Protein AF-A0ABC8LT07-F1 (afdb_monomer_lite)

Organism: Eruca vesicaria subsp. sativa (NCBI:txid29727)

Secondary structure (DSSP, 8-state):
---EEEE-S--HHHHHH-GGGTTSEEEE-TT-TT-S-EEE--TTT--EEEPPGGGHHHHS-HHHHHHHHHHHHHS-SEEEEEE--TTT--EEE-TTS-EEESSTTHHHHTSHHHHHHHHTTTS-TT-EEEEEE--SSTTTTHHHHTTS-S-EEEE-

Structure (mmCIF, N/CA/C/O backbone):
data_AF-A0ABC8LT07-F1
#
_entry.id   AF-A0ABC8LT07-F1
#
loop_
_atom_site.group_PDB
_atom_site.id
_atom_site.type_symbol
_atom_site.label_atom_id
_atom_site.label_alt_id
_atom_site.label_comp_id
_atom_site.label_asym_id
_atom_site.label_entity_id
_atom_site.label_seq_id
_atom_site.pdbx_PDB_ins_code
_atom_site.Cartn_x
_atom_site.Cartn_y
_atom_site.Cartn_z
_atom_site.occupancy
_atom_site.B_iso_or_equiv
_atom_site.auth_seq_id
_atom_site.auth_comp_id
_atom_site.auth_asym_id
_atom_site.auth_atom_id
_atom_site.pdbx_PDB_model_num
ATOM 1 N N . MET A 1 1 ? -13.777 4.482 19.926 1.00 43.47 1 MET A N 1
ATOM 2 C CA . MET A 1 1 ? -12.488 5.207 19.884 1.00 43.47 1 MET A CA 1
ATOM 3 C C . MET A 1 1 ? -11.376 4.170 19.953 1.00 43.47 1 MET A C 1
ATOM 5 O O . MET A 1 1 ? -11.304 3.478 20.957 1.00 43.47 1 MET A O 1
ATOM 9 N N . GLN A 1 2 ? -10.583 3.990 18.894 1.00 60.19 2 GLN A N 1
ATOM 10 C CA . GLN A 1 2 ? -9.384 3.140 18.953 1.00 60.19 2 GLN A CA 1
ATOM 11 C C . GLN A 1 2 ? -8.281 3.909 19.691 1.00 60.19 2 GLN A C 1
ATOM 13 O O . GLN A 1 2 ? -8.000 5.059 19.352 1.00 60.19 2 GLN A O 1
ATOM 18 N N . GLY A 1 3 ? -7.719 3.311 20.742 1.00 72.31 3 GLY A N 1
ATOM 19 C CA . GLY A 1 3 ? -6.633 3.912 21.519 1.00 72.31 3 GLY A CA 1
ATOM 20 C C . GLY A 1 3 ? -5.320 3.954 20.733 1.00 72.31 3 GLY A C 1
ATOM 21 O O . GLY A 1 3 ? -5.139 3.228 19.756 1.00 72.31 3 GLY A O 1
ATOM 22 N N . ILE A 1 4 ? -4.388 4.802 21.168 1.00 75.69 4 ILE A N 1
ATOM 23 C CA . ILE A 1 4 ? -3.048 4.921 20.581 1.00 75.69 4 ILE A CA 1
ATOM 24 C C . ILE A 1 4 ? -2.036 4.310 21.550 1.00 75.69 4 ILE A C 1
ATOM 26 O O . ILE A 1 4 ? -2.031 4.661 22.728 1.00 75.69 4 ILE A O 1
ATOM 30 N N . ALA A 1 5 ? -1.156 3.439 21.053 1.00 77.06 5 ALA A N 1
ATOM 31 C CA . ALA A 1 5 ? -0.067 2.862 21.836 1.00 77.06 5 ALA A CA 1
ATOM 32 C C . ALA A 1 5 ? 1.291 3.169 21.203 1.00 77.06 5 ALA A C 1
ATOM 34 O O . ALA A 1 5 ? 1.566 2.826 20.052 1.00 77.06 5 ALA A O 1
ATOM 35 N N . HIS A 1 6 ? 2.169 3.790 21.986 1.00 76.94 6 HIS A N 1
ATOM 36 C CA . HIS A 1 6 ? 3.566 3.975 21.620 1.00 76.94 6 HIS A CA 1
ATOM 37 C C . HIS A 1 6 ? 4.358 2.737 22.028 1.00 76.94 6 HIS A C 1
ATOM 39 O O . HIS A 1 6 ? 4.422 2.407 23.208 1.00 76.94 6 HIS A O 1
ATOM 45 N N . VAL A 1 7 ? 4.968 2.062 21.055 1.00 76.75 7 VAL A N 1
ATOM 46 C CA . VAL A 1 7 ? 5.774 0.859 21.298 1.00 76.75 7 VAL A CA 1
ATOM 47 C C . VAL A 1 7 ? 7.237 1.142 20.973 1.00 76.75 7 VAL A C 1
ATOM 49 O O . VAL A 1 7 ? 7.554 1.757 19.950 1.00 76.75 7 VAL A O 1
ATOM 52 N N . ASN A 1 8 ? 8.133 0.727 21.869 1.00 76.56 8 ASN A N 1
ATOM 53 C CA . ASN A 1 8 ? 9.576 0.824 21.689 1.00 76.56 8 ASN A CA 1
ATOM 54 C C . ASN A 1 8 ? 10.244 -0.469 22.170 1.00 76.56 8 ASN A C 1
ATOM 56 O O . ASN A 1 8 ? 9.936 -0.932 23.263 1.00 76.56 8 ASN A O 1
ATOM 60 N N . GLY A 1 9 ? 11.131 -1.053 21.361 1.00 74.44 9 GLY A N 1
ATOM 61 C CA . GLY A 1 9 ? 11.871 -2.268 21.718 1.00 74.44 9 GLY A CA 1
ATOM 62 C C . GLY A 1 9 ? 11.046 -3.559 21.673 1.00 74.44 9 GLY A C 1
ATOM 63 O O . GLY A 1 9 ? 11.562 -4.609 22.031 1.00 74.44 9 GLY A O 1
ATOM 64 N N . VAL A 1 10 ? 9.791 -3.493 21.217 1.00 76.00 10 VAL A N 1
ATOM 65 C CA . VAL A 1 10 ? 8.881 -4.645 21.106 1.00 76.00 10 VAL A CA 1
ATOM 66 C C . VAL A 1 10 ? 9.113 -5.358 19.776 1.00 76.00 10 VAL A C 1
ATOM 68 O O . VAL A 1 10 ? 9.158 -4.719 18.716 1.00 76.00 10 VAL A O 1
ATOM 71 N N . SER A 1 11 ? 9.265 -6.682 19.813 1.00 77.94 11 SER A N 1
ATOM 72 C CA . SER A 1 11 ? 9.511 -7.462 18.599 1.00 77.94 11 SER A CA 1
ATOM 73 C C . SER A 1 11 ? 8.260 -7.543 17.714 1.00 77.94 11 SER A C 1
ATOM 75 O 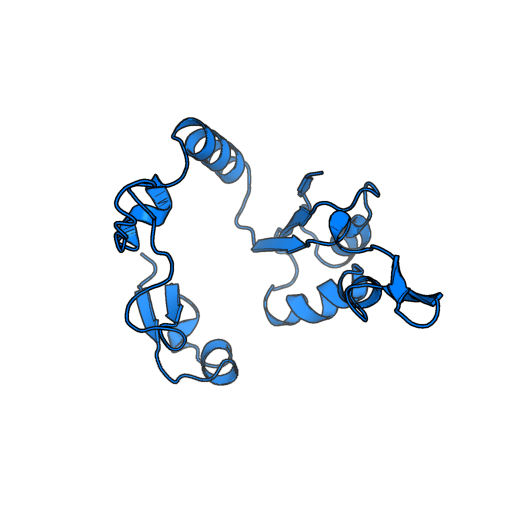O . SER A 1 11 ? 7.122 -7.464 18.173 1.00 77.94 11 SER A O 1
ATOM 77 N N . ARG A 1 12 ? 8.442 -7.750 16.401 1.00 73.31 12 ARG A N 1
ATOM 78 C CA . ARG A 1 12 ? 7.303 -7.918 15.476 1.00 73.31 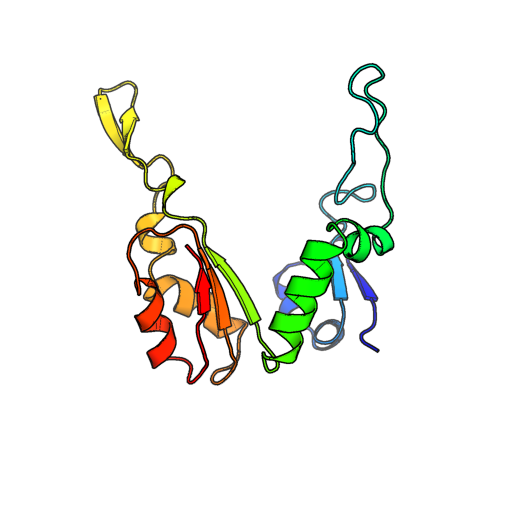12 ARG A CA 1
ATOM 79 C C . ARG A 1 12 ? 6.408 -9.108 15.854 1.00 73.31 12 ARG A C 1
ATOM 81 O O . ARG A 1 12 ? 5.225 -9.079 15.539 1.00 73.31 12 ARG A O 1
ATOM 88 N N . ARG A 1 13 ? 6.966 -10.145 16.490 1.00 79.06 13 ARG A N 1
ATOM 89 C CA . ARG A 1 13 ? 6.198 -11.308 16.962 1.00 79.06 13 ARG A CA 1
ATOM 9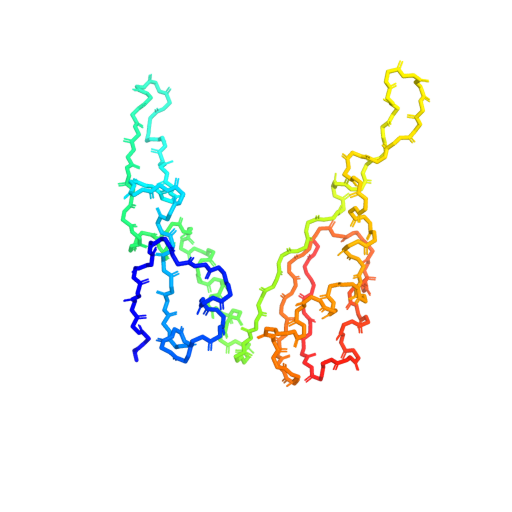0 C C . ARG A 1 13 ? 5.306 -10.923 18.139 1.00 79.06 13 ARG A C 1
ATOM 92 O O . ARG A 1 13 ? 4.106 -11.126 18.063 1.00 79.06 13 ARG A O 1
ATOM 99 N N . GLU A 1 14 ? 5.858 -10.240 19.138 1.00 80.44 14 GLU A N 1
ATOM 100 C CA . GLU A 1 14 ? 5.089 -9.736 20.286 1.00 80.44 14 GLU A CA 1
ATOM 101 C C . GLU A 1 14 ? 3.955 -8.787 19.880 1.00 80.44 14 GLU A C 1
ATOM 103 O O . GLU A 1 14 ? 2.869 -8.851 20.452 1.00 80.44 14 GLU A O 1
ATOM 108 N N . LEU A 1 15 ? 4.177 -7.931 18.874 1.00 80.50 15 LEU A N 1
ATOM 109 C CA . LEU A 1 15 ? 3.129 -7.040 18.362 1.00 80.50 15 LEU A CA 1
ATOM 110 C C . LEU A 1 15 ? 1.980 -7.797 17.687 1.00 80.50 15 LEU A C 1
ATOM 112 O O . LEU A 1 15 ? 0.842 -7.345 17.756 1.00 80.50 15 LEU A O 1
ATOM 116 N N . ASN A 1 16 ? 2.278 -8.917 17.028 1.00 76.06 16 ASN A N 1
ATOM 117 C CA . ASN A 1 16 ? 1.281 -9.705 16.309 1.00 76.06 16 ASN A CA 1
ATOM 118 C C . ASN A 1 16 ? 0.528 -10.680 17.223 1.00 76.06 16 ASN A C 1
ATOM 120 O O . ASN A 1 16 ? -0.654 -10.920 17.002 1.00 76.06 16 ASN A O 1
ATOM 124 N N . ASP A 1 17 ? 1.208 -11.247 18.220 1.00 83.00 17 ASP A N 1
ATOM 125 C CA . ASP A 1 17 ? 0.675 -12.352 19.023 1.00 83.00 17 ASP A CA 1
ATOM 126 C C . ASP A 1 17 ? -0.068 -11.859 20.282 1.00 83.00 17 ASP A C 1
ATOM 128 O O . ASP A 1 17 ? -0.806 -12.614 20.915 1.00 83.00 17 ASP A O 1
ATOM 132 N N . SER A 1 18 ? 0.099 -10.586 20.659 1.00 80.25 18 SER A N 1
ATOM 133 C CA . SER A 1 18 ? -0.512 -10.007 21.860 1.00 80.25 18 SER A CA 1
ATOM 134 C C . SER A 1 18 ? -1.886 -9.388 21.589 1.00 80.25 18 SER A C 1
ATOM 136 O O . SER A 1 18 ? -2.025 -8.418 20.840 1.00 80.25 18 SER A O 1
ATOM 138 N N . SER A 1 19 ? -2.910 -9.874 22.298 1.00 81.88 19 SER A N 1
ATOM 139 C CA . SER A 1 19 ? -4.271 -9.317 22.265 1.00 81.88 19 SER A CA 1
ATOM 140 C C . SER A 1 19 ? -4.348 -7.870 22.768 1.00 81.88 19 SER A C 1
ATOM 142 O O . SER A 1 19 ? -5.258 -7.135 22.387 1.00 81.88 19 SER A O 1
ATOM 144 N N . HIS A 1 20 ? -3.362 -7.433 23.560 1.00 79.62 20 HIS A N 1
ATOM 145 C CA . HIS A 1 20 ? -3.241 -6.063 24.060 1.00 79.62 20 HIS A CA 1
ATOM 146 C C . HIS A 1 20 ? -3.131 -5.030 22.926 1.00 79.62 20 HIS A C 1
ATOM 148 O O . HIS A 1 20 ? -3.535 -3.881 23.087 1.00 79.62 20 HIS A O 1
ATOM 154 N N . TYR A 1 21 ? -2.595 -5.426 21.769 1.00 78.00 21 TYR A N 1
ATOM 155 C CA . TYR A 1 21 ? -2.322 -4.523 20.653 1.00 78.00 21 TYR A CA 1
ATOM 156 C C . TYR A 1 21 ? -3.323 -4.629 19.497 1.00 78.00 21 TYR A C 1
ATOM 158 O O . TYR A 1 21 ? -3.298 -3.788 18.601 1.00 78.00 21 TYR A O 1
ATOM 166 N N . ALA A 1 22 ? -4.235 -5.605 19.532 1.00 72.56 22 ALA A N 1
ATOM 167 C CA . ALA A 1 22 ? -5.110 -5.947 18.408 1.00 72.56 22 ALA A CA 1
ATOM 168 C C . ALA A 1 22 ? -6.044 -4.805 17.955 1.00 72.56 22 ALA A C 1
ATOM 170 O O . ALA A 1 22 ? -6.404 -4.738 16.785 1.00 72.56 22 ALA A O 1
ATOM 171 N N . ASN A 1 23 ? -6.407 -3.889 18.862 1.00 74.56 23 ASN A N 1
ATOM 172 C CA . ASN A 1 23 ? -7.354 -2.794 18.603 1.00 74.56 23 ASN A CA 1
ATOM 173 C C . ASN A 1 23 ? -6.740 -1.393 18.776 1.00 74.56 23 ASN A C 1
ATOM 175 O O . ASN A 1 23 ? -7.471 -0.412 18.939 1.00 74.56 23 ASN A O 1
ATOM 179 N N . LEU A 1 24 ? -5.408 -1.288 18.792 1.00 79.12 24 LEU A N 1
ATOM 180 C CA . LEU A 1 24 ? -4.700 -0.029 19.026 1.00 79.12 24 LEU A CA 1
ATOM 181 C C . LEU A 1 24 ? -3.967 0.435 17.769 1.00 79.12 24 LEU A C 1
ATOM 183 O O . LEU A 1 24 ? -3.378 -0.359 17.039 1.00 79.12 24 LEU A O 1
ATOM 187 N N . LEU A 1 25 ? -3.930 1.751 17.560 1.00 73.75 25 LEU A N 1
ATOM 188 C CA . LEU A 1 25 ? -2.987 2.341 16.619 1.00 73.75 25 LEU A CA 1
ATOM 189 C C . LEU A 1 25 ? -1.584 2.251 17.229 1.00 73.75 25 LEU A C 1
ATOM 191 O O . LEU A 1 25 ? -1.233 3.015 18.133 1.00 73.75 25 LEU A O 1
ATOM 195 N N . LEU A 1 26 ? -0.794 1.299 16.741 1.00 76.62 26 LEU A N 1
ATOM 196 C CA . LEU A 1 26 ? 0.582 1.091 17.176 1.00 76.62 26 LEU A CA 1
ATOM 197 C C . LEU A 1 26 ? 1.516 2.078 16.488 1.00 76.62 26 LEU A C 1
ATOM 199 O O . LEU A 1 26 ? 1.630 2.088 15.262 1.00 76.62 26 LEU A O 1
ATOM 203 N N . ILE A 1 27 ? 2.245 2.862 17.279 1.00 72.50 27 ILE A N 1
ATOM 204 C CA . ILE A 1 27 ? 3.253 3.784 16.762 1.00 72.50 27 ILE A CA 1
ATOM 205 C C . ILE A 1 27 ? 4.645 3.346 17.238 1.00 72.50 27 ILE A C 1
ATOM 207 O O . ILE A 1 27 ? 5.038 3.594 18.380 1.00 72.50 27 ILE A O 1
ATOM 211 N N . ASN A 1 28 ? 5.381 2.661 16.352 1.00 70.00 28 ASN A N 1
ATOM 212 C CA . ASN A 1 28 ? 6.702 2.077 16.619 1.00 70.00 28 ASN A CA 1
ATOM 213 C C . ASN A 1 28 ? 7.845 3.096 16.447 1.00 70.00 28 ASN A C 1
ATOM 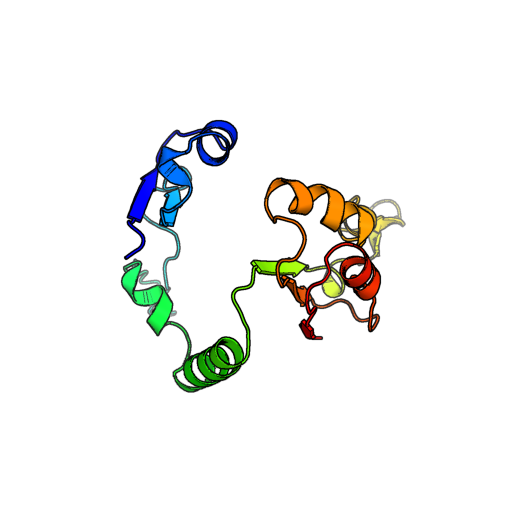215 O O . ASN A 1 28 ? 8.221 3.429 15.319 1.00 70.00 28 ASN A O 1
ATOM 219 N N . ARG A 1 29 ? 8.370 3.608 17.570 1.00 64.12 29 ARG A N 1
ATOM 220 C CA . ARG A 1 29 ? 9.430 4.643 17.615 1.00 64.12 29 ARG A CA 1
ATOM 221 C C . ARG A 1 29 ? 10.850 4.081 17.574 1.00 64.12 29 ARG A C 1
ATOM 223 O O . ARG A 1 29 ? 11.804 4.842 17.692 1.00 64.12 29 ARG A O 1
ATOM 230 N N . THR A 1 30 ? 11.021 2.772 17.413 1.00 58.19 30 THR A N 1
ATOM 231 C CA . THR A 1 30 ? 12.334 2.125 17.562 1.00 58.19 30 THR A CA 1
ATOM 232 C C . THR A 1 30 ? 13.336 2.543 16.481 1.00 58.19 30 THR A C 1
ATOM 234 O O . THR A 1 30 ? 14.534 2.519 16.732 1.00 58.19 30 THR A O 1
ATOM 237 N N . ALA A 1 31 ? 12.876 3.004 15.312 1.00 53.75 31 ALA A N 1
ATOM 238 C CA . ALA A 1 31 ? 13.763 3.533 14.270 1.00 53.75 31 ALA A CA 1
ATOM 239 C C . ALA A 1 31 ? 14.236 4.984 14.527 1.00 53.75 31 ALA A C 1
ATOM 241 O O . ALA A 1 31 ? 15.301 5.363 14.046 1.00 53.75 31 ALA A O 1
ATOM 242 N N . SER A 1 32 ? 13.467 5.798 15.264 1.00 54.06 32 SER A N 1
ATOM 243 C CA . SER A 1 32 ? 13.851 7.145 15.716 1.00 54.06 32 SER A CA 1
ATOM 244 C C . SER A 1 32 ? 12.840 7.677 16.747 1.00 54.06 32 SER A C 1
ATOM 246 O O . SER A 1 32 ? 11.645 7.746 16.442 1.00 54.06 32 SER A O 1
ATOM 248 N N . PRO A 1 33 ? 13.279 8.128 17.938 1.00 54.50 33 PRO A N 1
ATOM 249 C CA . PRO A 1 33 ? 12.396 8.752 18.926 1.00 54.50 33 PRO A CA 1
ATOM 250 C C . PRO A 1 33 ? 11.898 10.147 18.506 1.00 54.50 33 PRO A C 1
ATOM 252 O O . PRO A 1 33 ? 10.976 10.668 19.132 1.00 54.50 33 PRO A O 1
ATOM 255 N N . LEU A 1 34 ? 12.488 10.737 17.456 1.00 53.22 34 LEU A N 1
ATOM 256 C CA . LEU A 1 34 ? 12.303 12.135 17.058 1.00 53.22 34 LEU A CA 1
ATOM 257 C C . LEU A 1 34 ? 11.703 12.330 15.659 1.00 53.22 34 LEU A C 1
ATOM 259 O O . LEU A 1 34 ? 11.537 13.468 15.256 1.00 53.22 34 LEU A O 1
ATOM 263 N N . ALA A 1 35 ? 11.395 11.297 14.871 1.00 53.72 35 ALA A N 1
ATOM 264 C CA . ALA A 1 35 ? 10.777 11.535 13.560 1.00 53.72 35 ALA A CA 1
ATOM 265 C C . ALA A 1 35 ? 10.160 10.278 12.942 1.00 53.72 35 ALA A C 1
ATOM 267 O O . ALA A 1 35 ? 10.819 9.245 12.857 1.00 53.72 35 ALA A O 1
ATOM 268 N N . TRP A 1 36 ? 8.950 10.419 12.384 1.00 58.44 36 TRP A N 1
ATOM 269 C CA . TRP A 1 36 ? 8.498 9.577 11.262 1.00 58.44 36 TRP A CA 1
ATOM 270 C C . TRP A 1 36 ? 8.547 10.311 9.920 1.00 58.44 36 TRP A C 1
ATOM 272 O O . TRP A 1 36 ? 8.730 9.666 8.893 1.00 58.44 36 TRP A O 1
ATOM 282 N N . PHE A 1 37 ? 8.435 11.642 9.909 1.00 61.12 37 PHE A N 1
ATOM 283 C CA . PHE A 1 37 ? 8.705 12.466 8.734 1.00 61.12 37 PHE A CA 1
ATOM 284 C C . PHE A 1 37 ? 9.076 13.888 9.170 1.00 61.12 37 PHE A C 1
ATOM 286 O O . PHE A 1 37 ? 8.547 14.411 10.150 1.00 61.12 37 PHE A O 1
ATOM 293 N N . VAL A 1 38 ? 10.016 14.494 8.452 1.00 61.88 38 VAL A N 1
ATOM 294 C CA . VAL A 1 38 ? 10.464 15.873 8.656 1.00 61.88 38 VAL A CA 1
ATOM 295 C C . VAL A 1 38 ? 10.273 16.589 7.328 1.00 61.88 38 VAL A C 1
ATOM 297 O O . VAL A 1 38 ? 10.699 16.080 6.291 1.00 61.88 38 VAL A O 1
ATOM 300 N N . GLU A 1 39 ? 9.604 17.738 7.342 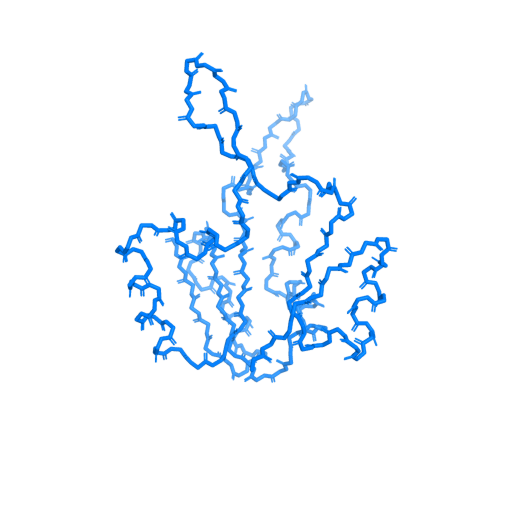1.00 69.62 39 GLU A N 1
ATOM 301 C CA . GLU A 1 39 ? 9.428 18.554 6.142 1.00 69.62 39 GLU A CA 1
ATOM 302 C C . GLU A 1 39 ? 10.539 19.608 6.076 1.00 69.62 39 GLU A C 1
ATOM 304 O O . GLU A 1 39 ? 10.796 20.312 7.057 1.00 69.62 39 GLU A O 1
ATOM 309 N N . CYS A 1 40 ? 11.184 19.744 4.914 1.00 69.50 40 CYS A N 1
ATOM 310 C CA . CYS A 1 40 ? 11.989 20.927 4.619 1.00 69.50 40 CYS A CA 1
ATOM 311 C C . CYS A 1 40 ? 11.040 22.080 4.286 1.00 69.50 40 CYS A C 1
ATOM 313 O O . CYS A 1 40 ? 10.447 22.092 3.207 1.00 69.50 40 CYS A O 1
ATOM 315 N N . LYS A 1 41 ? 10.900 23.039 5.205 1.00 68.81 41 LYS A N 1
ATOM 316 C CA . LYS A 1 41 ? 10.021 24.207 5.028 1.00 68.81 41 LYS A CA 1
ATOM 317 C C . LYS A 1 41 ? 10.562 25.183 3.990 1.00 68.81 41 LYS A C 1
ATOM 319 O O . LYS A 1 41 ? 9.781 25.833 3.305 1.00 68.81 41 LYS A O 1
ATOM 324 N N . ASP A 1 42 ? 11.885 25.277 3.876 1.00 62.88 42 ASP A N 1
ATOM 325 C CA . ASP A 1 42 ? 12.554 26.226 2.994 1.00 62.88 42 ASP A CA 1
ATOM 326 C C . ASP A 1 42 ? 13.765 25.580 2.301 1.00 62.88 42 ASP A C 1
ATOM 328 O O . ASP A 1 42 ? 14.639 24.989 2.944 1.00 62.88 42 ASP A O 1
ATOM 332 N N . ARG A 1 43 ? 13.824 25.697 0.968 1.00 60.69 43 ARG A N 1
ATOM 333 C CA . ARG A 1 43 ? 14.944 25.204 0.150 1.00 60.69 43 ARG A CA 1
ATOM 334 C C . ARG A 1 43 ? 16.217 26.025 0.341 1.00 60.69 43 ARG A C 1
ATOM 336 O O . ARG A 1 43 ? 17.299 25.473 0.152 1.00 60.69 43 ARG A O 1
ATOM 343 N N . ILE A 1 44 ? 16.097 27.304 0.692 1.00 69.44 44 ILE A N 1
ATOM 344 C CA . ILE A 1 44 ? 17.233 28.222 0.828 1.00 69.44 44 ILE A CA 1
ATOM 345 C C . ILE A 1 44 ? 17.883 28.029 2.196 1.00 69.44 44 ILE A C 1
ATOM 347 O O . ILE A 1 44 ? 19.090 27.819 2.285 1.00 69.44 44 ILE A O 1
ATOM 351 N N . ASN A 1 45 ? 17.072 28.019 3.256 1.00 69.31 45 ASN A N 1
ATOM 352 C CA . ASN A 1 45 ? 17.576 27.999 4.628 1.00 69.31 45 ASN A CA 1
ATOM 353 C C . ASN A 1 45 ? 17.745 26.586 5.219 1.00 69.31 45 ASN A C 1
ATOM 355 O O . ASN A 1 45 ? 18.132 26.442 6.375 1.00 69.31 45 ASN A O 1
ATOM 359 N N . ARG A 1 46 ? 17.422 25.534 4.443 1.00 64.62 46 ARG A N 1
ATOM 360 C CA . ARG A 1 46 ? 17.468 24.112 4.855 1.00 64.62 46 ARG A CA 1
ATOM 361 C C . ARG A 1 46 ? 16.805 23.851 6.214 1.00 64.62 46 ARG A C 1
ATOM 363 O O . ARG A 1 46 ? 17.174 22.912 6.919 1.00 64.62 46 ARG A O 1
ATOM 370 N N . SER A 1 47 ? 15.831 24.680 6.583 1.00 71.25 47 SER A N 1
ATOM 371 C CA . SER A 1 47 ? 15.137 24.558 7.853 1.00 71.25 47 SER A CA 1
ATOM 372 C C . SER A 1 47 ? 14.202 23.362 7.782 1.00 71.25 47 SER A C 1
ATOM 374 O O . SER A 1 47 ? 13.441 23.174 6.824 1.00 71.25 47 SER A O 1
ATOM 376 N N . ASN A 1 48 ? 14.304 22.515 8.795 1.00 64.75 48 ASN A N 1
ATOM 377 C CA . ASN A 1 48 ? 13.538 21.296 8.896 1.00 64.75 48 ASN A CA 1
ATOM 378 C C . ASN A 1 48 ? 12.572 21.423 10.080 1.00 64.75 48 ASN A C 1
ATOM 380 O O . ASN A 1 48 ? 12.919 21.936 11.141 1.00 64.75 48 ASN A O 1
ATOM 384 N N . VAL A 1 49 ? 11.312 21.051 9.866 1.00 71.12 49 VAL A N 1
ATOM 385 C CA . VAL A 1 49 ? 10.289 21.116 10.913 1.00 71.12 49 VAL A CA 1
ATOM 386 C C . VAL A 1 49 ? 9.715 19.730 11.116 1.00 71.12 49 VAL A C 1
ATOM 388 O O . VAL A 1 49 ? 9.232 19.083 10.184 1.00 71.12 49 VAL A O 1
ATOM 391 N N . MET A 1 50 ? 9.785 19.274 12.364 1.00 69.19 50 MET A N 1
ATOM 392 C CA . MET A 1 50 ? 9.103 18.070 12.804 1.00 69.19 50 MET A CA 1
ATOM 393 C C . MET A 1 50 ? 7.614 18.380 12.944 1.00 69.19 50 MET A C 1
ATOM 395 O O . MET A 1 50 ? 7.223 19.260 13.711 1.00 69.19 50 MET A O 1
ATOM 399 N N . LEU A 1 51 ? 6.783 17.662 12.194 1.00 69.00 51 LEU A N 1
ATOM 400 C CA . LEU A 1 51 ? 5.337 17.851 12.216 1.00 69.00 51 LEU A CA 1
ATOM 401 C C . LEU A 1 51 ? 4.683 16.842 13.170 1.00 69.00 51 LEU A C 1
ATOM 403 O O . LEU A 1 51 ? 5.107 15.684 13.230 1.00 69.00 51 LEU A O 1
ATOM 407 N N . PRO A 1 52 ? 3.656 17.257 13.934 1.00 69.00 52 PRO A N 1
ATOM 408 C CA . PRO A 1 52 ? 2.950 16.355 14.831 1.00 69.00 52 PRO A CA 1
ATOM 409 C C . PRO A 1 52 ? 2.163 15.307 14.036 1.00 69.00 52 PRO A C 1
ATOM 411 O O . PRO A 1 52 ? 1.729 15.547 12.913 1.00 69.00 52 PRO A O 1
ATOM 414 N N . TYR A 1 53 ? 1.908 14.147 14.645 1.00 66.06 53 TYR A N 1
ATOM 415 C CA . TYR A 1 53 ? 1.145 13.066 14.005 1.00 66.06 53 TYR A CA 1
ATOM 416 C C . TYR A 1 53 ? -0.284 13.494 13.620 1.00 66.06 53 TYR A C 1
ATOM 418 O O . TYR A 1 53 ? -0.832 13.026 12.624 1.00 66.06 53 TYR A O 1
ATOM 426 N N . SER A 1 54 ? -0.857 14.453 14.358 1.00 68.50 54 SER A N 1
ATOM 427 C CA . SER A 1 54 ? -2.142 15.091 14.042 1.00 68.50 54 SER A CA 1
ATOM 428 C C . SER A 1 54 ? -2.153 15.836 12.703 1.00 68.50 54 SER A C 1
ATOM 430 O O . SER A 1 54 ? -3.223 16.189 12.216 1.00 68.50 54 SER A O 1
ATOM 432 N N . PHE A 1 55 ? -0.987 16.058 12.093 1.00 68.44 55 PHE A N 1
ATOM 433 C CA . PHE A 1 55 ? -0.853 16.667 10.777 1.00 68.44 55 PHE A CA 1
ATOM 434 C C . PHE A 1 55 ? -1.088 15.674 9.630 1.00 68.44 55 PHE A C 1
ATOM 436 O O . PHE A 1 55 ? -1.503 16.083 8.552 1.00 68.44 55 PHE A O 1
ATOM 443 N N . LEU A 1 56 ? -0.887 14.365 9.835 1.00 69.19 56 LEU A N 1
ATOM 444 C CA . LEU A 1 56 ? -1.032 13.360 8.769 1.00 69.19 56 LEU A CA 1
ATOM 445 C C . LEU A 1 56 ? -2.401 13.409 8.060 1.00 69.19 56 LEU A C 1
ATOM 447 O O . LEU A 1 56 ? -2.424 13.386 6.827 1.00 69.19 56 LEU A O 1
ATOM 451 N N . PRO A 1 57 ? -3.542 13.551 8.769 1.00 68.12 57 PRO A N 1
ATOM 452 C CA . PRO A 1 57 ? -4.847 13.656 8.120 1.00 68.12 57 PRO A CA 1
ATOM 453 C C . PRO A 1 57 ? -5.061 14.972 7.360 1.00 68.12 57 PRO A C 1
ATOM 455 O O . PRO A 1 57 ? -5.961 15.043 6.528 1.00 68.12 57 PRO A O 1
ATOM 458 N N . SER A 1 58 ? -4.282 16.023 7.641 1.00 71.81 58 SER A N 1
ATOM 459 C CA . SER A 1 58 ? -4.392 17.339 6.996 1.00 71.81 58 SER A CA 1
ATOM 460 C C . SER A 1 58 ? -3.306 17.612 5.948 1.00 71.81 58 SER A C 1
ATOM 462 O O . SER A 1 58 ? -3.428 18.593 5.218 1.00 71.81 58 SER A O 1
ATOM 464 N N . MET A 1 59 ? -2.307 16.728 5.807 1.00 71.19 59 MET A N 1
ATOM 465 C CA . MET A 1 59 ? -1.245 16.823 4.792 1.00 71.19 59 MET A CA 1
ATOM 466 C C . MET A 1 59 ? -1.770 16.766 3.359 1.00 71.19 59 MET A C 1
ATOM 468 O O . MET A 1 59 ? -1.253 17.440 2.469 1.00 71.19 59 MET A O 1
ATOM 472 N N . ALA A 1 60 ? -2.777 15.930 3.108 1.00 81.31 60 ALA A N 1
ATOM 473 C CA . ALA A 1 60 ? -3.341 15.807 1.775 1.00 81.31 60 ALA A CA 1
ATOM 474 C C . ALA A 1 60 ? -4.193 17.040 1.435 1.00 81.31 60 ALA A C 1
ATOM 476 O O . ALA A 1 60 ? -5.011 17.505 2.238 1.00 81.31 60 ALA A O 1
ATOM 477 N N . ALA A 1 61 ? -4.042 17.542 0.205 1.00 86.38 61 ALA A N 1
ATOM 478 C CA . ALA A 1 61 ? -4.836 18.659 -0.296 1.00 86.38 61 ALA A CA 1
ATOM 479 C C . ALA A 1 61 ? -6.344 18.400 -0.079 1.00 86.38 61 ALA A C 1
ATOM 481 O O . ALA A 1 61 ? -6.792 17.264 -0.268 1.00 86.38 61 ALA A O 1
ATOM 482 N N . PRO A 1 62 ? -7.160 19.419 0.267 1.00 88.12 62 PRO A N 1
ATOM 483 C CA . PRO A 1 62 ? -8.582 19.232 0.575 1.00 88.12 62 PRO A CA 1
ATOM 484 C C . PRO A 1 62 ? -9.350 18.445 -0.494 1.00 88.12 62 PRO A C 1
ATOM 486 O O . PRO A 1 62 ? -10.172 17.594 -0.172 1.00 88.12 62 PRO A O 1
ATOM 489 N N . ARG A 1 63 ? -9.023 18.659 -1.776 1.00 90.06 63 ARG A N 1
ATOM 490 C CA . ARG A 1 63 ? -9.634 17.929 -2.898 1.00 90.06 63 ARG A CA 1
ATOM 491 C C . ARG A 1 63 ? -9.354 16.424 -2.849 1.00 90.06 63 ARG A C 1
ATOM 493 O O . ARG A 1 63 ? -10.268 15.645 -3.095 1.00 90.06 63 ARG A O 1
ATOM 500 N N . LEU A 1 64 ? -8.126 16.024 -2.509 1.00 86.88 64 LEU A N 1
ATOM 501 C CA . LEU A 1 64 ? -7.740 14.614 -2.388 1.00 86.88 64 LEU A CA 1
ATOM 502 C C . LEU A 1 64 ? -8.426 13.956 -1.194 1.00 86.88 64 LEU A C 1
ATOM 504 O O . LEU A 1 64 ? -8.931 12.846 -1.319 1.00 86.88 64 LEU A O 1
ATOM 508 N N . ARG A 1 65 ? -8.503 14.665 -0.062 1.00 88.00 65 ARG A N 1
ATOM 509 C CA . ARG A 1 65 ? -9.217 14.181 1.127 1.00 88.00 65 ARG A CA 1
ATOM 510 C C . ARG A 1 65 ? -10.694 13.964 0.828 1.00 88.00 65 ARG A C 1
ATOM 512 O O . ARG A 1 65 ? -11.194 12.871 1.044 1.00 88.00 65 ARG A O 1
ATOM 519 N N . ASN A 1 66 ? -11.359 14.949 0.228 1.00 90.50 66 ASN A N 1
ATOM 520 C CA . ASN A 1 66 ? -12.772 14.837 -0.137 1.00 90.50 66 ASN A CA 1
ATOM 521 C C . ASN A 1 66 ? -13.033 13.689 -1.125 1.00 90.50 66 ASN A C 1
ATOM 523 O O . ASN A 1 66 ? -14.053 13.014 -1.019 1.00 90.50 66 ASN A O 1
ATOM 527 N N . ALA A 1 67 ? -12.132 13.461 -2.085 1.00 89.44 67 ALA A N 1
ATOM 528 C CA . ALA A 1 67 ? -12.237 12.328 -3.001 1.00 89.44 67 ALA A CA 1
ATOM 529 C C . ALA A 1 67 ? -12.068 10.987 -2.267 1.00 89.44 67 ALA A C 1
ATOM 531 O O . ALA A 1 67 ? -12.892 10.093 -2.440 1.00 89.44 67 ALA A O 1
ATOM 532 N N . ALA A 1 68 ? -11.053 10.871 -1.407 1.00 86.88 68 ALA A N 1
ATOM 533 C CA . ALA A 1 68 ? -10.818 9.672 -0.610 1.00 86.88 68 ALA A CA 1
ATOM 534 C C . ALA A 1 68 ? -11.996 9.362 0.325 1.00 86.88 68 ALA A C 1
ATOM 536 O O . ALA A 1 68 ? -12.407 8.212 0.405 1.00 86.88 68 ALA A O 1
ATOM 537 N N . GLU A 1 69 ? -12.584 10.367 0.978 1.00 87.88 69 GLU A N 1
ATOM 538 C CA . GLU A 1 69 ? -13.756 10.178 1.843 1.00 87.88 69 GLU A CA 1
ATOM 539 C C . GLU A 1 69 ? -14.991 9.716 1.060 1.00 87.88 69 GLU A C 1
ATOM 541 O O . GLU A 1 69 ? -15.717 8.843 1.525 1.00 87.88 69 GLU A O 1
ATOM 546 N N . LYS A 1 70 ? -15.204 10.214 -0.167 1.00 90.38 70 LYS A N 1
ATOM 547 C CA . LYS A 1 70 ? -16.282 9.711 -1.037 1.00 90.38 70 LYS A CA 1
ATOM 548 C C . LYS A 1 70 ? -16.087 8.243 -1.414 1.00 90.38 70 LYS A C 1
ATOM 550 O O . LYS A 1 70 ? -17.054 7.492 -1.405 1.00 90.38 70 LYS A O 1
ATOM 555 N N . ILE A 1 71 ? -14.853 7.842 -1.724 1.00 86.25 71 ILE A N 1
ATOM 556 C CA . ILE A 1 71 ? -14.519 6.446 -2.038 1.00 86.25 71 ILE A CA 1
ATOM 557 C C . ILE A 1 71 ? -14.719 5.573 -0.795 1.00 86.25 71 ILE A C 1
ATOM 559 O O . ILE A 1 71 ? -15.397 4.557 -0.866 1.00 86.25 71 ILE A O 1
ATOM 563 N N . LYS A 1 72 ? -14.206 5.998 0.365 1.00 84.69 72 LYS A N 1
ATOM 564 C CA . LYS A 1 72 ? -14.399 5.289 1.637 1.00 84.69 72 LYS A CA 1
ATOM 565 C C . LYS A 1 72 ? -15.869 5.129 2.002 1.00 84.69 72 LYS A C 1
ATOM 567 O O . LYS A 1 72 ? -16.238 4.069 2.469 1.00 84.69 72 LYS A O 1
ATOM 572 N N . ALA A 1 73 ? -16.705 6.141 1.772 1.00 87.75 73 ALA A N 1
ATOM 573 C CA . ALA A 1 73 ? -18.138 6.061 2.055 1.00 87.75 73 ALA A CA 1
ATOM 574 C C . ALA A 1 73 ? -18.868 5.022 1.184 1.00 87.75 73 ALA A C 1
ATOM 576 O O . ALA A 1 73 ? -19.921 4.527 1.574 1.00 87.75 73 ALA A O 1
ATOM 577 N N . GLN A 1 74 ? -18.323 4.706 0.007 1.00 84.75 74 GLN A N 1
ATOM 578 C CA . GLN A 1 74 ? -18.842 3.659 -0.876 1.00 84.75 74 GLN A CA 1
ATOM 579 C C . GLN A 1 74 ? -18.266 2.275 -0.557 1.00 84.75 74 GLN A C 1
ATOM 581 O O . GLN A 1 74 ? -18.854 1.266 -0.941 1.00 84.75 74 GLN A O 1
ATOM 586 N N . LEU A 1 75 ? -17.120 2.219 0.120 1.00 79.25 75 LEU A N 1
ATOM 587 C CA . LEU A 1 75 ? -16.464 0.980 0.510 1.00 79.25 75 LEU A CA 1
ATOM 588 C C . LEU A 1 75 ? -16.951 0.538 1.895 1.00 79.25 75 LEU A C 1
ATOM 590 O O . LEU A 1 75 ? -17.042 1.329 2.830 1.00 79.25 75 LEU A O 1
ATOM 594 N N . SER A 1 76 ? -17.233 -0.756 2.045 1.00 80.31 76 SER A N 1
ATOM 595 C CA . SER A 1 76 ? -17.336 -1.370 3.372 1.00 80.31 76 SER A CA 1
ATOM 596 C C . SER A 1 76 ? -15.966 -1.385 4.058 1.00 80.31 76 SER A C 1
ATOM 598 O O . SER A 1 76 ? -14.962 -1.064 3.429 1.00 80.31 76 SER A O 1
ATOM 600 N N . ASP A 1 77 ? -15.900 -1.837 5.312 1.00 83.62 77 ASP A N 1
ATOM 601 C CA . ASP A 1 77 ? -14.627 -2.100 5.995 1.00 83.62 77 ASP A CA 1
ATOM 602 C C . ASP A 1 77 ? -13.663 -2.900 5.093 1.00 83.62 77 ASP A C 1
ATOM 604 O O . ASP A 1 77 ? -14.062 -3.895 4.472 1.00 83.62 77 ASP A O 1
ATOM 608 N N . TYR A 1 78 ? -12.429 -2.409 4.960 1.00 84.50 78 TYR A N 1
ATOM 609 C CA . TYR A 1 78 ? -11.469 -2.882 3.965 1.00 84.50 78 TYR A CA 1
ATOM 610 C C . TYR A 1 78 ? -10.036 -2.846 4.491 1.00 84.50 78 TYR A C 1
ATOM 612 O O . TYR A 1 78 ? -9.655 -1.986 5.285 1.00 84.50 78 TYR A O 1
ATOM 620 N N . ASP A 1 79 ? -9.220 -3.759 3.983 1.00 86.38 79 ASP A N 1
ATOM 621 C CA . ASP A 1 79 ? -7.770 -3.728 4.116 1.00 86.38 79 ASP A CA 1
ATOM 622 C C . ASP A 1 79 ? -7.149 -3.154 2.844 1.00 86.38 79 ASP A C 1
ATOM 624 O O . ASP A 1 79 ? -7.725 -3.247 1.761 1.00 86.38 79 ASP A O 1
ATOM 628 N N . ALA A 1 80 ? -5.967 -2.548 2.947 1.00 86.69 80 ALA A N 1
ATOM 629 C CA . ALA A 1 80 ? -5.289 -1.958 1.798 1.00 86.69 80 ALA A CA 1
ATOM 630 C C . ALA A 1 80 ? -3.830 -2.401 1.714 1.00 86.69 80 ALA A C 1
ATOM 632 O O . ALA A 1 80 ? -3.096 -2.376 2.702 1.00 86.69 80 ALA A O 1
ATOM 633 N N . ILE A 1 81 ? -3.390 -2.740 0.503 1.00 88.06 81 ILE A N 1
ATOM 634 C CA . ILE A 1 81 ? -1.989 -3.003 0.180 1.00 88.06 81 ILE A CA 1
ATOM 635 C C . ILE A 1 81 ? -1.542 -2.146 -1.002 1.00 88.06 81 ILE A C 1
ATOM 637 O O . ILE A 1 81 ? -2.313 -1.823 -1.903 1.00 88.06 81 ILE A O 1
ATOM 641 N N . HIS A 1 82 ? -0.261 -1.788 -1.006 1.00 89.62 82 HIS A N 1
ATOM 642 C CA . HIS A 1 82 ? 0.383 -1.134 -2.139 1.00 89.62 82 HIS A CA 1
ATOM 643 C C . HIS A 1 82 ? 1.461 -2.060 -2.705 1.00 89.62 82 HIS A C 1
ATOM 645 O O . HIS A 1 82 ? 2.419 -2.410 -2.012 1.00 89.62 82 HIS A O 1
ATOM 651 N N . VAL A 1 83 ? 1.307 -2.458 -3.968 1.00 90.50 83 VAL A N 1
ATOM 652 C CA . VAL A 1 83 ? 2.218 -3.359 -4.679 1.00 90.50 83 VAL A CA 1
ATOM 653 C C . VAL A 1 83 ? 2.960 -2.571 -5.747 1.00 90.50 83 VAL A C 1
ATOM 655 O O . VAL A 1 83 ? 2.428 -2.294 -6.820 1.00 90.50 83 VAL A O 1
ATOM 658 N N . ARG A 1 84 ? 4.219 -2.227 -5.469 1.00 90.06 84 ARG A N 1
ATOM 659 C CA . ARG A 1 84 ? 5.068 -1.498 -6.415 1.00 90.06 84 ARG A CA 1
ATOM 660 C C . ARG A 1 84 ? 5.941 -2.456 -7.225 1.00 90.06 84 ARG A C 1
ATOM 662 O O . ARG A 1 84 ? 6.934 -2.972 -6.715 1.00 90.06 84 ARG A O 1
ATOM 669 N N . ARG A 1 85 ? 5.557 -2.688 -8.479 1.00 89.44 85 ARG A N 1
ATOM 670 C CA . ARG A 1 85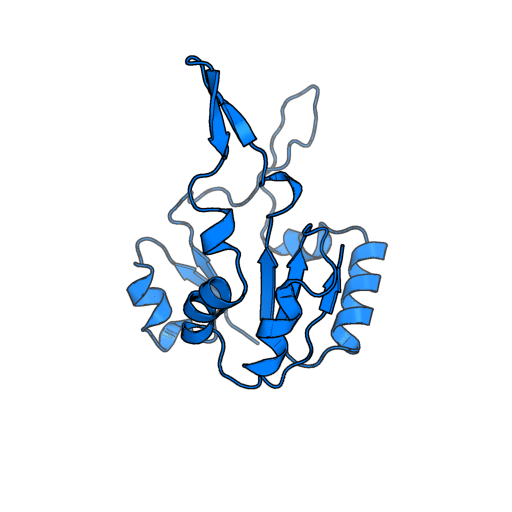 ? 6.087 -3.752 -9.343 1.00 89.44 85 ARG A CA 1
ATOM 671 C C . ARG A 1 85 ? 6.502 -3.241 -10.723 1.00 89.44 85 ARG A C 1
ATOM 673 O O . ARG A 1 85 ? 7.661 -3.417 -11.093 1.00 89.44 85 ARG A O 1
ATOM 680 N N . GLY A 1 86 ? 5.610 -2.584 -11.465 1.00 86.56 86 GLY A N 1
ATOM 681 C CA . GLY A 1 86 ? 5.807 -2.314 -12.896 1.00 86.56 86 GLY A CA 1
ATOM 682 C C . GLY A 1 86 ? 7.073 -1.515 -13.228 1.00 86.56 86 GLY A C 1
ATOM 683 O O . GLY A 1 86 ? 7.841 -1.890 -14.109 1.00 86.56 86 GLY A O 1
ATOM 684 N N . ASP A 1 87 ? 7.363 -0.445 -12.485 1.00 85.06 87 ASP A N 1
ATOM 685 C CA . ASP A 1 87 ? 8.583 0.362 -12.670 1.00 85.06 87 ASP A CA 1
ATOM 686 C C . ASP A 1 87 ? 9.869 -0.327 -12.183 1.00 85.06 87 ASP A C 1
ATOM 688 O O . ASP A 1 87 ? 10.970 0.073 -12.576 1.00 85.06 87 ASP A O 1
ATOM 692 N N . LYS A 1 88 ? 9.730 -1.336 -11.321 1.00 85.75 88 LYS A N 1
ATOM 693 C CA . LYS A 1 88 ? 10.814 -2.039 -10.627 1.00 85.75 88 LYS A CA 1
ATOM 694 C C . LYS A 1 88 ? 11.208 -3.348 -11.319 1.00 85.75 88 LYS A C 1
ATOM 696 O O . LYS A 1 88 ? 12.333 -3.811 -11.130 1.00 85.75 88 LYS A O 1
ATOM 701 N N . LEU A 1 89 ? 10.342 -3.903 -12.168 1.00 84.38 89 LEU A N 1
ATOM 702 C CA . LEU A 1 89 ? 10.639 -5.020 -13.070 1.00 84.38 89 LEU A CA 1
ATOM 703 C C . LEU A 1 89 ? 11.478 -4.564 -14.267 1.00 84.38 89 LEU A C 1
ATOM 705 O O . LEU A 1 89 ? 11.069 -4.634 -15.423 1.00 84.38 89 LEU A O 1
ATOM 709 N N . LYS A 1 90 ? 12.674 -4.055 -13.977 1.00 82.69 90 LYS A N 1
ATOM 710 C CA . LYS A 1 90 ? 13.652 -3.663 -14.986 1.00 82.69 90 LYS A CA 1
ATOM 711 C C . LYS A 1 90 ? 14.843 -4.602 -14.933 1.00 82.69 90 LYS A C 1
ATOM 713 O O . LYS A 1 90 ? 15.463 -4.791 -13.880 1.00 82.69 90 LYS A O 1
ATOM 718 N N . THR A 1 91 ? 15.176 -5.146 -16.095 1.00 81.81 91 THR A N 1
ATOM 719 C CA . THR A 1 91 ? 16.414 -5.884 -16.324 1.00 81.81 91 THR A CA 1
ATOM 720 C C . THR A 1 91 ? 17.475 -4.904 -16.806 1.00 81.81 91 THR A C 1
ATOM 722 O O . THR A 1 91 ? 17.230 -4.090 -17.695 1.00 81.81 91 THR A O 1
ATOM 725 N N . ARG A 1 92 ? 18.659 -4.948 -16.196 1.00 81.12 92 ARG A N 1
ATOM 726 C CA . ARG A 1 92 ? 19.822 -4.151 -16.589 1.00 81.12 92 ARG A CA 1
ATOM 727 C C . ARG A 1 92 ? 21.012 -5.081 -16.768 1.00 81.12 92 ARG A C 1
ATOM 729 O O . ARG A 1 92 ? 21.182 -6.029 -16.006 1.00 81.12 92 ARG A O 1
ATOM 736 N N . LYS A 1 93 ? 21.865 -4.778 -17.744 1.00 84.81 93 LYS A N 1
ATOM 737 C CA . LYS A 1 93 ? 23.178 -5.416 -17.848 1.00 84.81 93 LYS A CA 1
ATOM 738 C C . LYS A 1 93 ? 24.072 -4.955 -16.699 1.00 84.81 93 LYS A C 1
ATOM 740 O O . LYS A 1 93 ? 24.202 -3.755 -16.441 1.00 84.81 93 LYS A O 1
ATOM 745 N N . ASP A 1 94 ? 24.656 -5.905 -15.985 1.00 81.19 94 ASP A N 1
ATOM 746 C CA . ASP A 1 94 ? 25.658 -5.613 -14.969 1.00 81.19 94 ASP A CA 1
ATOM 747 C C . ASP A 1 94 ? 27.017 -5.258 -15.604 1.00 81.19 94 ASP A C 1
ATOM 749 O O . ASP A 1 94 ? 27.161 -5.170 -16.827 1.00 81.19 94 ASP A O 1
ATOM 753 N N . ARG A 1 95 ? 28.041 -5.035 -14.771 1.00 86.62 95 ARG A N 1
ATOM 754 C CA . ARG A 1 95 ? 29.398 -4.702 -15.242 1.00 86.62 95 ARG A CA 1
ATOM 755 C C . ARG A 1 95 ? 30.046 -5.805 -16.095 1.00 86.62 95 ARG A C 1
ATOM 757 O O . ARG A 1 95 ? 31.021 -5.534 -16.783 1.00 86.62 95 ARG A O 1
ATOM 764 N N . PHE A 1 96 ? 29.500 -7.019 -16.058 1.00 88.50 96 PHE A N 1
ATOM 765 C CA . PHE A 1 96 ? 29.938 -8.181 -16.828 1.00 88.50 96 PHE A CA 1
ATOM 766 C C . PHE A 1 96 ? 29.048 -8.438 -18.053 1.00 88.50 96 PHE A C 1
ATOM 768 O O . PHE A 1 96 ? 29.160 -9.482 -18.687 1.00 88.50 96 PHE A O 1
ATOM 775 N N . ARG A 1 97 ? 28.174 -7.480 -18.405 1.00 85.81 97 ARG A N 1
ATOM 776 C CA . ARG A 1 97 ? 27.207 -7.563 -19.513 1.00 85.81 97 ARG A CA 1
ATOM 777 C C . ARG A 1 97 ? 26.153 -8.664 -19.343 1.00 85.81 97 ARG A C 1
ATOM 779 O O . ARG A 1 97 ? 25.458 -8.973 -20.309 1.00 85.81 97 ARG A O 1
ATOM 786 N N . VAL A 1 98 ? 25.984 -9.196 -18.132 1.00 88.56 98 VAL A N 1
ATOM 787 C CA . VAL A 1 98 ? 24.963 -10.200 -17.817 1.00 88.56 98 VAL A CA 1
ATOM 788 C C . VAL A 1 98 ? 23.661 -9.494 -17.465 1.00 88.56 98 VAL A C 1
ATOM 790 O O . VAL A 1 98 ? 23.646 -8.548 -16.674 1.00 88.56 98 VAL A O 1
ATOM 793 N N . GLU A 1 99 ? 22.559 -9.939 -18.059 1.00 85.12 99 GLU A N 1
ATOM 794 C CA . GLU A 1 99 ? 21.232 -9.415 -17.752 1.00 85.12 99 GLU A CA 1
ATOM 795 C C . GLU A 1 99 ? 20.793 -9.825 -16.348 1.00 85.12 99 GLU A C 1
ATOM 797 O O . GLU A 1 99 ? 20.713 -11.006 -16.013 1.00 85.12 99 GLU A O 1
ATOM 802 N N . ARG A 1 100 ? 20.521 -8.828 -15.503 1.00 81.50 100 ARG A N 1
ATOM 803 C CA . ARG A 1 100 ? 20.056 -9.030 -14.133 1.00 81.50 100 ARG A CA 1
ATOM 804 C C . ARG A 1 100 ? 18.888 -8.112 -13.823 1.00 81.50 100 ARG A C 1
ATOM 806 O O . ARG A 1 100 ? 18.878 -6.938 -14.191 1.00 81.50 100 ARG A O 1
ATOM 813 N N . THR A 1 101 ? 17.907 -8.634 -13.101 1.00 84.56 101 THR A N 1
ATOM 814 C CA . THR A 1 101 ? 16.848 -7.814 -12.507 1.00 84.56 101 THR A CA 1
ATOM 815 C C . THR A 1 101 ? 17.443 -6.914 -11.431 1.00 84.56 101 THR A C 1
ATOM 817 O O . THR A 1 101 ? 18.230 -7.388 -10.610 1.00 84.56 101 THR A O 1
ATOM 820 N N . GLN A 1 102 ? 17.036 -5.644 -11.380 1.00 82.56 102 GLN A N 1
ATOM 821 C CA . GLN A 1 102 ? 17.499 -4.719 -10.336 1.00 82.56 102 GLN A CA 1
ATOM 822 C C . GLN A 1 102 ? 17.147 -5.204 -8.919 1.00 82.56 102 GLN A C 1
ATOM 824 O O . GLN A 1 102 ? 17.924 -5.010 -7.988 1.00 82.56 102 GLN A O 1
ATOM 829 N N . PHE A 1 103 ? 15.985 -5.844 -8.768 1.00 85.06 103 PHE A N 1
ATOM 830 C CA . PHE A 1 103 ? 15.489 -6.374 -7.503 1.00 85.06 103 PHE A CA 1
ATOM 831 C C . PHE A 1 103 ? 15.330 -7.893 -7.620 1.00 85.06 103 PHE A C 1
ATOM 833 O O . PHE A 1 103 ? 14.382 -8.356 -8.265 1.00 85.06 103 PHE A O 1
ATOM 840 N N . PRO A 1 104 ? 16.249 -8.680 -7.031 1.00 86.00 104 PRO A N 1
ATOM 841 C CA . PRO A 1 104 ? 16.149 -10.133 -7.035 1.00 86.00 104 PRO A CA 1
ATOM 842 C C . PRO A 1 104 ? 14.814 -10.587 -6.447 1.00 86.00 104 PRO A C 1
ATOM 844 O O . PRO A 1 104 ? 14.363 -10.054 -5.436 1.00 86.00 104 PRO A O 1
ATOM 847 N N . HIS A 1 105 ? 14.183 -11.571 -7.087 1.00 88.62 105 HIS A N 1
ATOM 848 C CA . HIS A 1 105 ? 12.906 -12.167 -6.667 1.00 88.62 105 HIS A CA 1
ATOM 849 C C . HIS A 1 105 ? 11.700 -11.225 -6.619 1.00 88.62 105 HIS A C 1
ATOM 851 O O . HIS A 1 105 ? 10.622 -11.695 -6.266 1.00 88.62 105 HIS A O 1
ATOM 857 N N . LEU A 1 106 ? 11.830 -9.949 -7.005 1.00 90.56 106 LEU A N 1
ATOM 858 C CA . LEU A 1 106 ? 10.707 -9.012 -7.000 1.00 90.56 106 LEU A CA 1
ATOM 859 C C . LEU A 1 106 ? 9.531 -9.564 -7.792 1.00 90.56 106 LEU A C 1
ATOM 861 O O . LEU A 1 106 ? 8.406 -9.513 -7.307 1.00 90.56 106 LEU A O 1
ATOM 865 N N . ASP A 1 107 ? 9.804 -10.114 -8.977 1.00 90.69 107 ASP A N 1
ATOM 866 C CA . ASP A 1 107 ? 8.778 -10.738 -9.798 1.00 90.69 107 ASP A CA 1
ATOM 867 C C . ASP A 1 107 ? 8.039 -11.818 -9.006 1.00 90.69 107 ASP A C 1
ATOM 869 O O . ASP A 1 107 ? 6.865 -11.643 -8.704 1.00 90.69 107 ASP A O 1
ATOM 873 N N . ARG A 1 108 ? 8.755 -12.859 -8.565 1.00 91.94 108 ARG A N 1
ATOM 874 C CA . ARG A 1 108 ? 8.210 -13.965 -7.765 1.00 91.94 108 ARG A CA 1
ATOM 875 C C . ARG A 1 108 ? 7.397 -13.478 -6.566 1.00 91.94 108 ARG A C 1
ATOM 877 O O . ARG A 1 108 ? 6.276 -13.924 -6.362 1.00 91.94 108 ARG A O 1
ATOM 884 N N . ASP A 1 109 ? 7.964 -12.577 -5.777 1.00 91.19 109 ASP A N 1
ATOM 885 C CA . ASP A 1 109 ? 7.405 -12.149 -4.498 1.00 91.19 109 ASP A CA 1
ATOM 886 C C . ASP A 1 109 ? 6.192 -11.215 -4.643 1.00 91.19 109 ASP A C 1
ATOM 888 O O . ASP A 1 109 ? 5.441 -11.053 -3.681 1.00 91.19 109 ASP A O 1
ATOM 892 N N . THR A 1 110 ? 5.998 -10.610 -5.820 1.00 92.31 110 THR A N 1
ATOM 893 C CA . THR A 1 110 ? 4.847 -9.746 -6.135 1.00 92.31 110 THR A CA 1
ATOM 894 C C . THR A 1 110 ? 3.789 -10.440 -6.995 1.00 92.31 110 THR A C 1
ATOM 896 O O . THR A 1 110 ? 2.823 -9.791 -7.391 1.00 92.31 110 THR A O 1
ATOM 899 N N . ARG A 1 111 ? 3.922 -11.746 -7.271 1.00 92.31 111 ARG A N 1
ATOM 900 C CA . ARG A 1 111 ? 2.843 -12.519 -7.906 1.00 92.31 111 ARG A CA 1
ATOM 901 C C . ARG A 1 111 ? 1.687 -12.747 -6.919 1.00 92.31 111 ARG A C 1
ATOM 903 O O . ARG A 1 111 ? 1.947 -12.876 -5.714 1.00 92.31 111 ARG A O 1
ATOM 910 N N . PRO A 1 112 ? 0.434 -12.847 -7.404 1.00 91.31 112 PRO A N 1
ATOM 911 C CA . PRO A 1 112 ? -0.754 -13.021 -6.567 1.00 91.31 112 PRO A CA 1
ATOM 912 C C . PRO A 1 112 ? -0.617 -14.133 -5.522 1.00 91.31 112 PRO A C 1
ATOM 914 O O . PRO A 1 112 ? -0.899 -13.928 -4.345 1.00 91.31 112 PRO A O 1
ATOM 917 N N . GLU A 1 113 ? -0.091 -15.295 -5.904 1.00 90.50 113 GLU A N 1
ATOM 918 C CA . GLU A 1 113 ? -0.043 -16.470 -5.028 1.00 90.50 113 GLU A CA 1
ATOM 919 C C . GLU A 1 113 ? 0.904 -16.255 -3.836 1.00 90.50 113 GLU A C 1
ATOM 921 O O . GLU A 1 113 ? 0.650 -16.717 -2.721 1.00 90.50 113 GLU A O 1
ATOM 926 N N . PHE A 1 114 ? 2.004 -15.527 -4.052 1.00 91.12 114 PHE A N 1
ATOM 927 C CA . PHE A 1 114 ? 2.985 -15.221 -3.011 1.00 91.12 114 PHE A CA 1
ATOM 928 C C . PHE A 1 114 ? 2.543 -14.063 -2.120 1.00 91.12 114 PHE A C 1
ATOM 930 O O . PHE A 1 114 ? 2.797 -14.104 -0.913 1.00 91.12 114 PHE A O 1
ATOM 937 N N . ILE A 1 115 ? 1.855 -13.068 -2.688 1.00 91.00 115 ILE A N 1
ATOM 938 C CA . ILE A 1 115 ? 1.200 -12.014 -1.908 1.00 91.00 115 ILE A CA 1
ATOM 939 C C . ILE A 1 115 ? 0.169 -12.652 -0.976 1.00 91.00 115 ILE A C 1
ATOM 941 O O . ILE A 1 115 ? 0.230 -12.410 0.230 1.00 91.00 115 ILE A O 1
ATOM 945 N N . MET A 1 116 ? -0.685 -13.543 -1.493 1.00 87.44 116 MET A N 1
ATOM 946 C CA . MET A 1 116 ? -1.726 -14.208 -0.707 1.00 87.44 116 MET A CA 1
ATOM 947 C C . MET A 1 116 ? -1.149 -14.954 0.500 1.00 87.44 116 MET A C 1
ATOM 949 O O . MET A 1 116 ? -1.569 -14.737 1.636 1.00 87.44 116 MET A O 1
ATOM 953 N N . ARG A 1 117 ? -0.093 -15.752 0.291 1.00 88.31 117 ARG A N 1
ATOM 954 C CA . ARG A 1 117 ? 0.596 -16.481 1.375 1.00 88.31 117 ARG A CA 1
ATOM 955 C C . ARG A 1 117 ? 1.123 -15.576 2.493 1.00 88.31 117 ARG A C 1
ATOM 957 O O . ARG A 1 117 ? 1.275 -16.038 3.626 1.00 88.31 117 ARG A O 1
ATOM 964 N N . ARG A 1 118 ? 1.447 -14.316 2.185 1.00 87.62 118 ARG A N 1
ATOM 965 C CA . ARG A 1 118 ? 1.928 -13.332 3.167 1.00 87.62 118 ARG A CA 1
ATOM 966 C C . ARG A 1 118 ? 0.772 -12.660 3.897 1.00 87.62 118 ARG A C 1
ATOM 968 O O . ARG A 1 118 ? 0.834 -12.557 5.120 1.00 87.62 118 ARG A O 1
ATOM 975 N N . ILE A 1 119 ? -0.261 -12.237 3.169 1.00 88.06 119 ILE A N 1
ATOM 976 C CA . ILE A 1 119 ? -1.374 -11.473 3.745 1.00 88.06 119 ILE A CA 1
ATOM 977 C C . ILE A 1 119 ? -2.380 -12.349 4.491 1.00 88.06 119 ILE A C 1
ATOM 979 O O . ILE A 1 119 ? -2.944 -11.883 5.470 1.00 88.06 119 ILE A O 1
ATOM 983 N N . GLN A 1 120 ? -2.541 -13.628 4.127 1.00 85.56 120 GLN A N 1
ATOM 984 C CA . GLN A 1 120 ? -3.513 -14.538 4.761 1.00 85.56 120 GLN A CA 1
ATOM 985 C C . GLN A 1 120 ? -3.306 -14.721 6.273 1.00 85.56 120 GLN A C 1
ATOM 987 O O . GLN A 1 120 ? -4.207 -15.152 6.980 1.00 85.56 120 GLN A O 1
ATOM 992 N N . LYS A 1 121 ? -2.101 -14.425 6.781 1.00 82.75 121 LYS A N 1
ATOM 993 C CA . LYS A 1 121 ? -1.800 -14.469 8.220 1.00 82.75 121 LYS A CA 1
ATOM 994 C C . LYS A 1 121 ? -2.354 -13.265 8.980 1.00 82.75 121 LYS A C 1
ATOM 996 O O . LYS A 1 121 ? -2.476 -13.332 10.194 1.00 82.75 121 LYS A O 1
ATOM 1001 N N . GLN A 1 122 ? -2.583 -12.158 8.281 1.00 79.19 122 GLN A N 1
ATOM 1002 C CA . GLN A 1 122 ? -2.958 -10.869 8.863 1.00 79.19 122 GLN A CA 1
ATOM 1003 C C . GLN A 1 122 ? -4.385 -10.467 8.493 1.00 79.19 122 GLN A C 1
ATOM 1005 O O . GLN A 1 122 ? -5.044 -9.804 9.282 1.00 79.19 122 GLN A O 1
ATOM 1010 N N . ILE A 1 123 ? -4.854 -10.869 7.310 1.00 82.75 123 ILE A N 1
ATOM 1011 C CA . ILE A 1 123 ? -6.160 -10.501 6.772 1.00 82.75 123 ILE A CA 1
ATOM 1012 C C . ILE A 1 123 ? -7.063 -11.741 6.790 1.00 82.75 123 ILE A C 1
ATOM 1014 O O . ILE A 1 123 ? -6.802 -12.689 6.043 1.00 82.75 123 ILE A O 1
ATOM 1018 N N . PRO A 1 124 ? -8.119 -11.750 7.624 1.00 79.25 124 PRO A N 1
ATOM 1019 C CA . PRO A 1 124 ? -9.117 -12.813 7.640 1.00 79.25 124 PRO A CA 1
ATOM 1020 C C . PRO A 1 124 ? -9.768 -13.057 6.267 1.00 79.25 124 PRO A C 1
ATOM 1022 O O . PRO A 1 124 ? -9.914 -12.124 5.470 1.00 79.25 124 PRO A O 1
ATOM 1025 N N . PRO A 1 125 ? -10.206 -14.292 5.966 1.00 79.94 125 PRO A N 1
ATOM 1026 C CA . PRO A 1 125 ? -10.979 -14.564 4.758 1.00 79.94 125 PRO A CA 1
ATOM 1027 C C . PRO A 1 125 ? -12.303 -13.778 4.752 1.00 79.94 125 PRO A C 1
ATOM 1029 O O . PRO A 1 125 ? -12.892 -13.535 5.802 1.00 79.94 125 PRO A O 1
ATOM 1032 N N . GLY A 1 126 ? -12.770 -13.378 3.564 1.00 78.62 126 GLY A N 1
ATOM 1033 C CA . GLY A 1 126 ? -14.044 -12.663 3.381 1.00 78.62 126 GLY A CA 1
ATOM 1034 C C . GLY A 1 126 ? -14.008 -11.147 3.619 1.00 78.62 126 GLY A C 1
ATOM 1035 O O . GLY A 1 126 ? -15.054 -10.508 3.561 1.00 78.62 126 GLY A O 1
ATOM 1036 N N . ARG A 1 127 ? -12.831 -10.557 3.870 1.00 80.50 127 ARG A N 1
ATOM 1037 C CA . ARG A 1 127 ? -12.654 -9.096 3.924 1.00 80.50 127 ARG A CA 1
ATOM 1038 C C . ARG A 1 127 ? -12.382 -8.509 2.538 1.00 80.50 127 ARG A C 1
ATOM 1040 O O . ARG A 1 127 ? -11.820 -9.173 1.668 1.00 80.50 127 ARG A O 1
ATOM 1047 N N . THR A 1 128 ? -12.768 -7.251 2.351 1.00 82.62 128 THR A N 1
ATOM 1048 C CA . THR A 1 128 ? -12.496 -6.470 1.137 1.00 82.62 128 THR A CA 1
ATOM 1049 C C . THR A 1 128 ? -11.030 -6.033 1.121 1.00 82.62 128 THR A C 1
ATOM 1051 O O . THR A 1 128 ? -10.565 -5.452 2.101 1.00 82.62 128 THR A O 1
ATOM 1054 N N . LEU A 1 129 ? -10.302 -6.281 0.023 1.00 84.44 129 LEU A N 1
ATOM 1055 C CA . LEU A 1 129 ? -8.894 -5.895 -0.123 1.00 84.44 129 LEU A CA 1
ATOM 1056 C C . LEU A 1 129 ? -8.707 -4.899 -1.271 1.00 84.44 129 LEU A C 1
ATOM 1058 O O . LEU A 1 129 ? -8.925 -5.206 -2.440 1.00 84.44 129 LEU A O 1
ATOM 1062 N N . TYR A 1 130 ? -8.215 -3.714 -0.939 1.00 85.38 130 TYR A N 1
ATOM 1063 C CA . TYR A 1 130 ? -7.861 -2.675 -1.895 1.00 85.38 130 TYR A CA 1
ATOM 1064 C C . TYR A 1 130 ? -6.389 -2.782 -2.307 1.00 85.38 130 TYR A C 1
ATOM 1066 O O . TYR A 1 130 ? -5.504 -2.843 -1.448 1.00 85.38 130 TYR A O 1
ATOM 1074 N N . ILE A 1 131 ? -6.102 -2.755 -3.613 1.00 87.56 131 ILE A N 1
ATOM 1075 C CA . ILE A 1 131 ? -4.739 -2.900 -4.137 1.00 87.56 131 ILE A CA 1
ATOM 1076 C C . ILE A 1 131 ? -4.369 -1.671 -4.964 1.00 87.56 131 ILE A C 1
ATOM 1078 O O . ILE A 1 131 ? -4.790 -1.503 -6.104 1.00 87.56 131 ILE A O 1
ATOM 1082 N N . GLY A 1 132 ? -3.501 -0.826 -4.412 1.00 88.88 132 GLY A N 1
ATOM 1083 C CA . GLY A 1 132 ? -2.797 0.167 -5.218 1.00 88.88 132 GLY A CA 1
ATOM 1084 C C . GLY A 1 132 ? -1.619 -0.498 -5.920 1.00 88.88 132 GLY A C 1
ATOM 1085 O O . GLY A 1 132 ? -0.733 -1.019 -5.241 1.00 88.88 132 GLY A O 1
ATOM 1086 N N . SER A 1 133 ? -1.560 -0.478 -7.249 1.00 89.50 133 SER A N 1
ATOM 1087 C CA . SER A 1 133 ? -0.398 -0.987 -7.978 1.00 89.50 133 SER A CA 1
ATOM 1088 C C . SER A 1 133 ? 0.009 -0.062 -9.116 1.00 89.50 133 SER A C 1
ATOM 1090 O O . SER A 1 133 ? -0.660 0.905 -9.432 1.00 89.50 133 SER A O 1
ATOM 1092 N N . ASN A 1 134 ? 1.174 -0.331 -9.686 1.00 89.94 134 ASN A N 1
ATOM 1093 C CA . ASN A 1 134 ? 1.608 0.232 -10.958 1.00 89.94 134 ASN A CA 1
ATOM 1094 C C . ASN A 1 134 ? 1.941 -0.879 -11.966 1.00 89.94 134 ASN A C 1
ATOM 1096 O O . ASN A 1 134 ? 2.756 -0.682 -12.872 1.00 89.94 134 ASN A O 1
ATOM 1100 N N . GLU A 1 135 ? 1.401 -2.078 -11.741 1.00 90.50 135 GLU A N 1
ATOM 1101 C CA . GLU A 1 135 ? 1.416 -3.162 -12.714 1.00 90.50 135 GLU A CA 1
ATOM 1102 C C . GLU A 1 135 ? 0.628 -2.737 -13.958 1.00 90.50 135 GLU A C 1
ATOM 1104 O O . GLU A 1 135 ? -0.429 -2.119 -13.876 1.00 90.50 135 GLU A O 1
ATOM 1109 N N . ARG A 1 136 ? 1.186 -3.026 -15.133 1.00 87.06 136 ARG A N 1
ATOM 1110 C CA . ARG A 1 136 ? 0.610 -2.606 -16.417 1.00 87.06 136 ARG A CA 1
ATOM 1111 C C . ARG A 1 136 ? -0.411 -3.611 -16.927 1.00 87.06 136 ARG A C 1
ATOM 1113 O O . ARG A 1 136 ? -1.290 -3.264 -17.712 1.00 87.06 136 ARG A O 1
ATOM 1120 N N . THR A 1 137 ? -0.263 -4.862 -16.511 1.00 88.12 137 THR A N 1
ATOM 1121 C CA . THR A 1 137 ? -1.133 -5.956 -16.922 1.00 88.12 137 THR A CA 1
ATOM 1122 C C . THR A 1 137 ? -2.460 -5.842 -16.182 1.00 88.12 137 THR A C 1
ATOM 1124 O O . THR A 1 137 ? -2.520 -6.067 -14.977 1.00 88.12 137 THR A O 1
ATOM 1127 N N . SER A 1 138 ? -3.525 -5.480 -16.897 1.00 86.19 138 SER A N 1
ATOM 1128 C CA . SER A 1 138 ? -4.869 -5.406 -16.315 1.00 86.19 138 SER A CA 1
ATOM 1129 C C . SER A 1 138 ? -5.304 -6.776 -15.789 1.00 86.19 138 SER A C 1
ATOM 1131 O O . SER A 1 138 ? -5.102 -7.790 -16.461 1.00 86.19 138 SER A O 1
ATOM 1133 N N . GLY A 1 139 ? -5.873 -6.815 -14.581 1.00 86.81 139 GLY A N 1
ATOM 1134 C CA . GLY A 1 139 ? -6.349 -8.055 -13.969 1.00 86.81 139 GLY A CA 1
ATOM 1135 C C . GLY A 1 139 ? -5.230 -8.975 -13.478 1.00 86.81 139 GLY A C 1
ATOM 1136 O O . GLY A 1 139 ? -5.482 -10.134 -13.149 1.00 86.81 139 GLY A O 1
ATOM 1137 N N . PHE A 1 140 ? -3.989 -8.486 -13.382 1.00 89.94 140 PHE A N 1
ATOM 1138 C CA . PHE A 1 140 ? -2.876 -9.281 -12.862 1.00 89.94 140 PHE A CA 1
ATOM 1139 C C . PHE A 1 140 ? -3.152 -9.799 -11.445 1.00 89.94 140 PHE A C 1
ATOM 1141 O O . PHE A 1 140 ? -2.778 -10.920 -11.108 1.00 89.94 140 PHE A O 1
ATOM 1148 N N . PHE A 1 141 ? -3.851 -9.007 -10.627 1.00 90.31 141 PHE A N 1
ATOM 1149 C CA . PHE A 1 141 ? -4.233 -9.379 -9.264 1.00 90.31 141 PHE A CA 1
ATOM 1150 C C . PHE A 1 141 ? -5.617 -10.031 -9.155 1.00 90.31 141 PHE A C 1
ATOM 1152 O O . PHE A 1 141 ? -6.016 -10.402 -8.051 1.00 90.31 141 PHE A O 1
ATOM 1159 N N . SER A 1 142 ? -6.329 -10.257 -10.265 1.00 85.69 142 SER A N 1
ATOM 1160 C CA . SER A 1 142 ? -7.627 -10.948 -10.260 1.00 85.69 142 SER A CA 1
ATOM 1161 C C . SER A 1 142 ? -7.615 -12.319 -9.567 1.00 85.69 142 SER A C 1
ATOM 1163 O O . SER A 1 142 ? -8.603 -12.628 -8.903 1.00 85.69 142 SER A O 1
ATOM 1165 N N . PRO A 1 143 ? -6.533 -13.129 -9.600 1.00 87.06 143 PRO A N 1
ATOM 1166 C CA . PRO A 1 143 ? -6.489 -14.380 -8.838 1.00 87.06 143 PRO A CA 1
ATOM 1167 C C . PRO A 1 143 ? -6.652 -14.207 -7.319 1.00 87.06 143 PRO A C 1
ATOM 1169 O O . PRO A 1 143 ? -7.096 -15.136 -6.651 1.00 87.06 143 PRO A O 1
ATOM 1172 N N . LEU A 1 144 ? -6.352 -13.027 -6.756 1.00 80.12 144 LEU A N 1
ATOM 1173 C CA . LEU A 1 144 ? -6.607 -12.752 -5.336 1.00 80.12 144 LEU A CA 1
ATOM 1174 C C . LEU A 1 144 ? -8.115 -12.689 -5.020 1.00 80.12 144 LEU A C 1
ATOM 1176 O O . LEU A 1 144 ? -8.519 -13.064 -3.920 1.00 80.12 144 LEU A O 1
ATOM 1180 N N . CYS A 1 145 ? -8.943 -12.322 -6.008 1.00 67.44 145 CYS A N 1
ATOM 1181 C CA . CYS A 1 145 ? -10.407 -12.245 -5.902 1.00 67.44 145 CYS A CA 1
ATOM 1182 C C . CYS A 1 145 ? -11.081 -13.596 -5.692 1.00 67.44 145 CYS A C 1
ATOM 1184 O O . CYS A 1 145 ? -12.165 -13.669 -5.128 1.00 67.44 145 CYS A O 1
ATOM 1186 N N . GLN A 1 146 ? -10.472 -14.675 -6.180 1.00 56.50 146 GLN A N 1
ATOM 1187 C CA . GLN A 1 146 ? -11.078 -16.006 -6.119 1.00 56.50 146 GLN A CA 1
ATOM 1188 C C . GLN A 1 146 ? -10.856 -16.694 -4.765 1.00 56.50 146 GLN A C 1
ATOM 1190 O O . GLN A 1 146 ? -11.537 -17.668 -4.461 1.00 56.50 146 GLN A O 1
ATOM 1195 N N . VAL A 1 147 ? -9.919 -16.197 -3.948 1.00 54.34 147 VAL A N 1
ATOM 1196 C CA . VAL A 1 147 ? -9.513 -16.831 -2.679 1.00 54.34 147 VAL A CA 1
ATOM 1197 C C . VAL A 1 147 ? -10.081 -16.096 -1.458 1.00 54.34 147 VAL A C 1
ATOM 1199 O O . VAL A 1 147 ? -10.369 -16.719 -0.439 1.00 54.34 147 VAL A O 1
ATOM 1202 N N . GLN A 1 148 ? -10.294 -14.783 -1.558 1.00 50.62 148 GLN A N 1
ATOM 1203 C CA . GLN A 1 148 ? -11.108 -14.007 -0.624 1.00 50.62 148 GLN A CA 1
ATOM 1204 C C . GLN A 1 148 ? -12.351 -13.544 -1.373 1.00 50.62 148 GLN A C 1
ATOM 1206 O O . GLN A 1 148 ? -12.228 -12.824 -2.354 1.00 50.62 148 GLN A O 1
ATOM 1211 N N . SER A 1 149 ? -13.541 -13.920 -0.910 1.00 43.41 149 SER A N 1
ATOM 1212 C CA . SER A 1 149 ? -14.820 -13.381 -1.387 1.00 43.41 149 SER A CA 1
ATOM 1213 C C . SER A 1 149 ? -14.968 -11.904 -0.986 1.00 43.41 149 SER A C 1
ATOM 1215 O O . SER A 1 149 ? -15.774 -11.561 -0.126 1.00 43.41 149 SER A O 1
ATOM 1217 N N . GLY A 1 150 ? -14.125 -11.047 -1.555 1.00 48.22 150 GLY A N 1
ATOM 1218 C CA . GLY A 1 150 ? -14.045 -9.612 -1.322 1.00 48.22 150 GLY A CA 1
ATOM 1219 C C . GLY A 1 150 ? -13.901 -8.868 -2.647 1.00 48.22 150 GLY A C 1
ATOM 1220 O O . GLY A 1 150 ? -13.487 -9.437 -3.656 1.00 48.22 150 GLY A O 1
ATOM 1221 N N . LEU A 1 151 ? -14.281 -7.591 -2.656 1.00 46.84 151 LEU A N 1
ATOM 1222 C CA . LEU A 1 151 ? -14.123 -6.714 -3.814 1.00 46.84 151 LEU A CA 1
ATOM 1223 C C . LEU A 1 151 ? -12.663 -6.256 -3.913 1.00 46.84 151 LEU A C 1
ATOM 1225 O O . LEU A 1 151 ? -12.105 -5.747 -2.942 1.00 46.84 151 LEU A O 1
ATOM 1229 N N . PHE A 1 152 ? -12.065 -6.406 -5.093 1.00 55.91 152 PHE A N 1
ATOM 1230 C CA . PHE A 1 152 ? -10.720 -5.920 -5.385 1.00 55.91 152 PHE A CA 1
ATOM 1231 C C . PHE A 1 152 ? -10.817 -4.745 -6.341 1.00 55.91 152 PHE A C 1
ATOM 1233 O O . PHE A 1 152 ? -11.476 -4.832 -7.377 1.00 55.91 152 PHE A O 1
ATOM 1240 N N . ILE A 1 153 ? -10.147 -3.650 -5.996 1.00 54.25 153 ILE A N 1
ATOM 1241 C CA . ILE A 1 153 ? -10.063 -2.474 -6.856 1.00 54.25 153 ILE A CA 1
ATOM 1242 C C . ILE A 1 153 ? -8.590 -2.223 -7.153 1.00 54.25 153 ILE A C 1
ATOM 1244 O O . ILE A 1 153 ? -7.805 -1.979 -6.235 1.00 54.25 153 ILE A O 1
ATOM 1248 N N . GLU A 1 154 ? -8.238 -2.335 -8.432 1.00 53.38 154 GLU A N 1
ATOM 1249 C CA . GLU A 1 154 ? -6.906 -2.079 -8.973 1.00 53.38 154 GLU A CA 1
ATOM 1250 C C . GLU A 1 154 ? -6.918 -0.719 -9.679 1.00 53.38 154 GLU A C 1
ATOM 1252 O O . GLU A 1 154 ? -7.745 -0.469 -10.555 1.00 53.38 154 GLU A O 1
ATOM 1257 N N . PHE A 1 155 ? -6.004 0.163 -9.286 1.00 50.53 155 PHE A N 1
ATOM 1258 C CA . PHE A 1 155 ? -5.747 1.422 -9.985 1.00 50.53 155 PHE A CA 1
ATOM 1259 C C . PHE A 1 155 ? -4.401 1.305 -10.692 1.00 50.53 155 PHE A C 1
ATOM 1261 O O . PHE A 1 155 ? -3.440 0.866 -10.059 1.00 50.53 155 PHE A O 1
ATOM 1268 N N . GLN A 1 156 ? -4.360 1.676 -11.975 1.00 45.81 156 GLN A N 1
ATOM 1269 C CA . GLN A 1 156 ? -3.142 1.780 -12.788 1.00 45.81 156 GLN A CA 1
ATOM 1270 C C . GLN A 1 156 ? -2.612 3.214 -12.818 1.00 45.81 156 GLN A C 1
ATOM 1272 O O . GLN A 1 156 ? -3.447 4.149 -12.843 1.00 45.81 156 GLN A O 1
#

pLDDT: mean 77.43, std 12.37, range [43.41, 92.31]

Sequence (156 aa):
MQGIAHVNGVSRRELNDSSHYANLLLINRTASPLAWFVECKDRINRSNVMLPYSFLPSMAAPRLRNAAEKIKAQLSDYDAIHVRRGDKLKTRKDRFRVERTQFPHLDRDTRPEFIMRRIQKQIPPGRTLYIGSNERTSGFFSPLCQVQSGLFIEFQ

Radius of gyration: 19.61 Å; chains: 1; bounding box: 49×45×44 Å

Foldseek 3Di:
DQAEDEDEPADPCNCLVDPVNPRHNYDYCHVHVQAPDWDQPDPVVSDIDHDDPVCVLVVDDPVVNVVVVVVVVVDDDEAEDEQEQDVQQDWDQDPVRDTDRPDPCSVVCRQQVNVCVVCCSPDPAQHAYEYEYPDPDPCRNVVNCVRHVHDYDYDD